Protein AF-A0A540KCC0-F1 (afdb_monomer_lite)

Sequence (102 aa):
MLRRRQAEKVSQFYGTMRDQHVKDKGYWEDDLRRPFTTHFTGCQPCNGQHSSAYTWEACWNGMQRALNFADNQVLRRFGFVHPDLLNSSFVSPLPFDFPAAD

Secondary structure (DSSP, 8-state):
-PPPPHHHHHHHHHHHHHHHHHTTS-TTSGGGS--S----TTB-TTTS-B-TTS-HHHHHHHHHHHHHHHHHHHHGGGTEE-SSTT-TT--EEPPTTPSP--

Organism: Malus baccata (NCBI:txid106549)

Structure (mmCIF, N/CA/C/O backbone):
data_AF-A0A540KCC0-F1
#
_entry.id   AF-A0A540KCC0-F1
#
loop_
_atom_site.group_PDB
_atom_site.id
_atom_site.type_symbol
_atom_site.label_atom_id
_atom_site.label_alt_id
_atom_site.label_comp_id
_atom_site.label_asym_id
_atom_site.label_entity_id
_atom_site.label_seq_id
_atom_site.pdbx_PDB_ins_code
_atom_site.Cartn_x
_atom_site.Cartn_y
_atom_site.Cartn_z
_atom_site.occupancy
_atom_site.B_iso_or_equiv
_atom_site.auth_seq_id
_atom_site.auth_comp_id
_atom_site.auth_asym_id
_atom_site.auth_atom_id
_atom_site.pdbx_PDB_model_num
ATOM 1 N N . MET A 1 1 ? -8.566 -12.863 32.370 1.00 56.94 1 MET A N 1
ATOM 2 C CA . MET A 1 1 ? -8.120 -13.053 30.969 1.00 56.94 1 MET A CA 1
ATOM 3 C C . MET A 1 1 ? -7.286 -11.850 30.552 1.00 56.94 1 MET A C 1
ATOM 5 O O . MET A 1 1 ? -7.749 -10.734 30.757 1.00 56.94 1 MET A O 1
ATOM 9 N N . LEU A 1 2 ? -6.077 -12.039 30.009 1.00 66.62 2 LEU A N 1
ATOM 10 C CA . LEU A 1 2 ? -5.305 -10.928 29.437 1.00 66.62 2 LEU A CA 1
ATOM 11 C C . LEU A 1 2 ? -5.976 -10.440 28.145 1.00 66.62 2 LEU A C 1
ATOM 13 O O . LEU A 1 2 ? -6.269 -11.239 27.257 1.00 66.62 2 LEU A O 1
ATOM 17 N N . ARG A 1 3 ? -6.216 -9.128 28.039 1.00 76.25 3 ARG A N 1
ATOM 18 C CA . ARG A 1 3 ? -6.666 -8.496 26.792 1.00 76.25 3 ARG A CA 1
ATOM 19 C C . ARG A 1 3 ? -5.462 -8.337 25.860 1.00 76.25 3 ARG A C 1
ATOM 21 O O . ARG A 1 3 ? -4.427 -7.831 26.287 1.00 76.25 3 ARG A O 1
ATOM 28 N N . ARG A 1 4 ? -5.608 -8.747 24.598 1.00 78.44 4 ARG A N 1
ATOM 29 C CA . ARG A 1 4 ? -4.594 -8.527 23.553 1.00 78.44 4 ARG A CA 1
ATOM 30 C C . ARG A 1 4 ? -4.443 -7.042 23.242 1.00 78.44 4 ARG A C 1
ATOM 32 O O . ARG A 1 4 ? -5.433 -6.303 23.242 1.00 78.44 4 ARG A O 1
ATOM 39 N N . ARG A 1 5 ? -3.214 -6.618 22.943 1.00 80.88 5 ARG A N 1
ATOM 40 C CA . ARG A 1 5 ? -2.920 -5.253 22.477 1.00 80.88 5 ARG A CA 1
ATOM 41 C C . ARG A 1 5 ? -3.433 -5.058 21.049 1.00 80.88 5 ARG A C 1
ATOM 43 O O . ARG A 1 5 ? -3.559 -6.016 20.292 1.00 80.88 5 ARG A O 1
ATOM 50 N N . GLN A 1 6 ? -3.657 -3.807 20.647 1.00 78.94 6 GLN A N 1
ATOM 51 C CA . GLN A 1 6 ? -4.159 -3.470 19.308 1.00 78.94 6 GLN A CA 1
ATOM 52 C C . GLN A 1 6 ? -3.310 -4.078 18.180 1.00 78.94 6 GLN A C 1
ATOM 54 O O . GLN A 1 6 ? -3.844 -4.679 17.256 1.00 78.94 6 GLN A O 1
ATOM 59 N N . ALA A 1 7 ? -1.981 -3.994 18.286 1.00 79.06 7 ALA A N 1
ATOM 60 C CA . ALA A 1 7 ? -1.076 -4.578 17.296 1.00 79.06 7 ALA A CA 1
ATOM 61 C C . ALA A 1 7 ? -1.223 -6.108 17.182 1.00 79.06 7 ALA A C 1
ATOM 63 O O . ALA A 1 7 ? -1.165 -6.649 16.082 1.00 79.06 7 ALA A O 1
ATOM 64 N N . GLU A 1 8 ? -1.458 -6.803 18.298 1.00 80.31 8 GLU A N 1
ATOM 65 C CA . GLU A 1 8 ? -1.672 -8.255 18.316 1.00 80.31 8 GLU A CA 1
ATOM 66 C C . GLU A 1 8 ? -3.011 -8.621 17.666 1.00 80.31 8 GLU A C 1
ATOM 68 O O . GLU A 1 8 ? -3.061 -9.557 16.870 1.00 80.31 8 GLU A O 1
ATOM 73 N N . LYS A 1 9 ? -4.076 -7.851 17.943 1.00 85.06 9 LYS A N 1
ATOM 74 C CA . LYS A 1 9 ? -5.386 -8.020 17.294 1.00 85.06 9 LYS A CA 1
ATOM 75 C C . LYS A 1 9 ? -5.299 -7.811 15.781 1.00 85.06 9 LYS A C 1
ATOM 77 O O . LYS A 1 9 ? -5.746 -8.662 15.020 1.00 85.06 9 LYS A O 1
ATOM 82 N N . VAL A 1 10 ? -4.676 -6.713 15.343 1.00 82.00 10 VAL A N 1
ATOM 83 C CA . VAL A 1 10 ? -4.480 -6.395 13.916 1.00 82.00 10 VAL A CA 1
ATOM 84 C C . VAL A 1 10 ? -3.641 -7.467 13.221 1.00 82.00 10 VAL A C 1
ATOM 86 O O . VAL A 1 10 ? -3.975 -7.876 12.112 1.00 82.00 10 VAL A O 1
ATOM 89 N N . SER A 1 11 ? -2.574 -7.946 13.868 1.00 81.75 11 SER A N 1
ATOM 90 C CA . SER A 1 11 ? -1.720 -9.008 13.325 1.00 81.75 11 SER A CA 1
ATOM 91 C C . SER A 1 11 ? -2.500 -10.307 13.112 1.00 81.75 11 SER A C 1
ATOM 93 O O . SER A 1 11 ? -2.394 -10.919 12.054 1.00 81.75 11 SER A O 1
ATOM 95 N N . GLN A 1 12 ? -3.342 -10.696 14.073 1.00 83.75 12 GLN A N 1
ATOM 96 C CA . GLN A 1 12 ? -4.185 -11.884 13.947 1.00 83.75 12 GLN A CA 1
ATOM 97 C C . GLN A 1 12 ? -5.255 -11.748 12.877 1.00 83.75 12 GLN A C 1
ATOM 99 O O . GLN A 1 12 ? -5.390 -12.657 12.069 1.00 83.75 12 GLN A O 1
ATOM 104 N N . PHE A 1 13 ? -5.961 -10.619 12.838 1.00 84.75 13 PHE A N 1
ATOM 105 C CA . PHE A 1 13 ? -6.939 -10.332 11.791 1.00 84.75 13 PHE A CA 1
ATOM 106 C C . PHE A 1 13 ? -6.306 -10.384 10.392 1.00 84.75 13 PHE A C 1
ATOM 108 O O . PHE A 1 13 ? -6.849 -10.970 9.462 1.00 84.75 13 PHE A O 1
ATOM 115 N N . TYR A 1 14 ? -5.108 -9.817 10.231 1.00 81.00 14 TYR A N 1
ATOM 116 C CA . TYR A 1 14 ? -4.383 -9.926 8.967 1.00 81.00 14 TYR A CA 1
ATOM 117 C C . TYR A 1 14 ? -3.934 -11.366 8.687 1.00 81.00 14 TYR A C 1
ATOM 119 O O . TYR A 1 14 ? -3.970 -11.809 7.543 1.00 81.00 14 TYR A O 1
ATOM 127 N N . GLY A 1 15 ? -3.526 -12.100 9.724 1.00 81.56 15 GLY A N 1
ATOM 128 C CA . GLY A 1 15 ? -3.205 -13.521 9.649 1.00 81.56 15 GLY A CA 1
ATOM 129 C C . GLY A 1 15 ? -4.372 -14.346 9.114 1.00 81.56 15 GLY A C 1
ATOM 130 O O . GLY A 1 15 ? -4.188 -15.059 8.135 1.00 81.56 15 GLY A O 1
ATOM 131 N N . THR A 1 16 ? -5.576 -14.185 9.671 1.00 84.62 16 THR A N 1
ATOM 132 C CA . THR A 1 16 ? -6.773 -14.928 9.247 1.00 84.62 16 THR A CA 1
ATOM 133 C C . THR A 1 16 ? -7.178 -14.604 7.812 1.00 84.62 16 THR A C 1
ATOM 135 O O . THR A 1 16 ? -7.412 -15.530 7.035 1.00 84.62 16 THR A O 1
ATOM 138 N N . MET A 1 17 ? -7.198 -13.321 7.428 1.00 82.25 17 MET A N 1
ATOM 139 C CA . MET A 1 17 ? -7.451 -12.917 6.037 1.00 82.25 17 MET A CA 1
ATOM 140 C C . MET A 1 17 ? -6.390 -13.471 5.082 1.00 82.25 17 MET A C 1
ATOM 142 O O . MET A 1 17 ? -6.714 -13.987 4.018 1.00 82.25 17 MET A O 1
ATOM 146 N N . ARG A 1 18 ? -5.105 -13.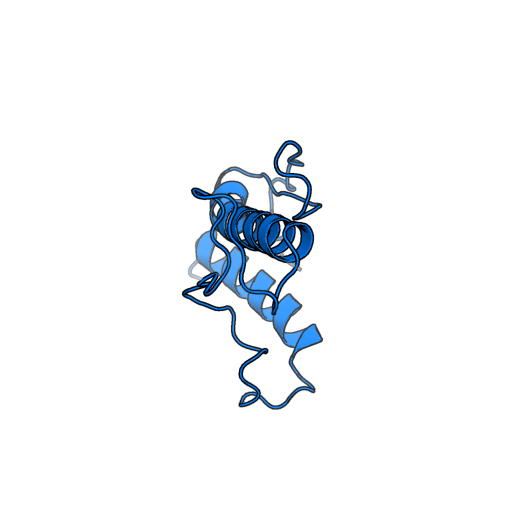393 5.453 1.00 78.38 18 ARG A N 1
ATOM 147 C CA . ARG A 1 18 ? -4.014 -13.929 4.629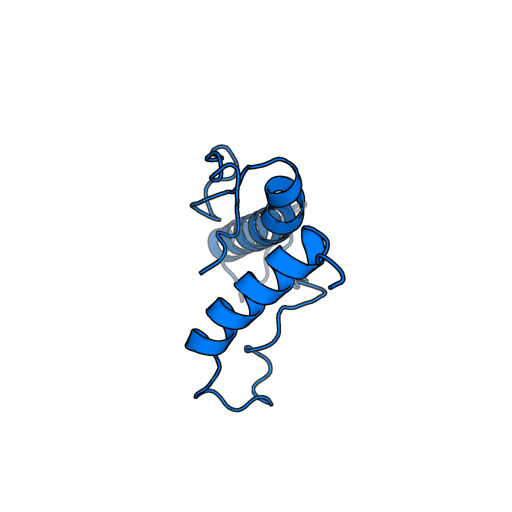 1.00 78.38 18 ARG A CA 1
ATOM 148 C C . ARG A 1 18 ? -4.174 -15.430 4.444 1.00 78.38 18 ARG A C 1
ATOM 150 O O . ARG A 1 18 ? -4.067 -15.905 3.319 1.00 78.38 18 ARG A O 1
ATOM 157 N N . ASP A 1 19 ? -4.439 -16.160 5.522 1.00 80.06 19 ASP A N 1
ATOM 158 C CA . ASP A 1 19 ? -4.563 -17.613 5.499 1.00 80.06 19 ASP A CA 1
ATOM 159 C C . ASP A 1 19 ? -5.677 -18.064 4.540 1.00 80.06 19 ASP A C 1
ATOM 161 O O . ASP A 1 19 ? -5.501 -19.060 3.849 1.00 80.06 19 ASP A O 1
ATOM 165 N N . GLN A 1 20 ? -6.774 -17.312 4.386 1.00 79.69 20 GLN A N 1
ATOM 166 C CA . GLN A 1 20 ? -7.796 -17.605 3.363 1.00 79.69 20 GLN A CA 1
ATOM 167 C C . GLN A 1 20 ? -7.240 -17.619 1.929 1.00 79.69 20 GLN A C 1
ATOM 169 O O . GLN A 1 2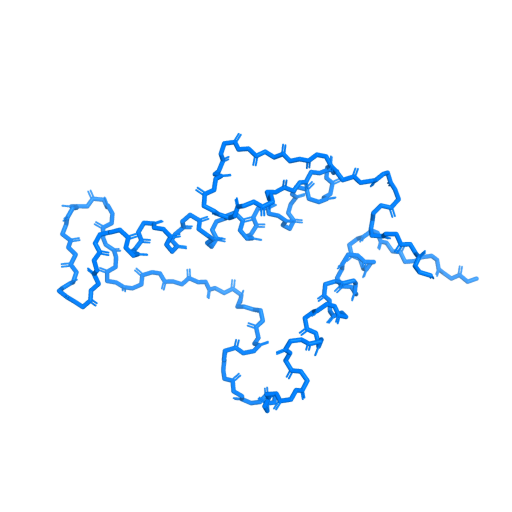0 ? -7.740 -18.361 1.090 1.00 79.69 20 GLN A O 1
ATOM 174 N N . HIS A 1 21 ? -6.205 -16.829 1.642 1.00 75.06 21 HIS A N 1
ATOM 175 C CA . HIS A 1 21 ? -5.608 -16.715 0.309 1.00 75.06 21 HIS A CA 1
ATOM 176 C C . HIS A 1 21 ? -4.382 -17.607 0.092 1.00 75.06 21 HIS A C 1
ATOM 178 O O . HIS A 1 21 ? -3.984 -17.821 -1.055 1.00 75.06 21 HIS A O 1
ATOM 184 N N . VAL A 1 22 ? -3.770 -18.103 1.172 1.00 76.44 22 VAL A N 1
ATOM 185 C CA . VAL A 1 22 ? -2.532 -18.896 1.106 1.00 76.44 22 VAL A CA 1
ATOM 186 C C . VAL A 1 22 ? -2.688 -20.336 1.594 1.00 76.44 22 VAL A C 1
ATOM 188 O O . VAL A 1 22 ? -1.760 -21.107 1.419 1.00 76.44 22 VAL A O 1
ATOM 191 N N . LYS A 1 23 ? -3.830 -20.733 2.177 1.00 72.00 23 LYS A N 1
ATOM 192 C CA . LYS A 1 23 ? -4.041 -22.088 2.733 1.00 72.00 23 LYS A CA 1
ATOM 193 C C . LYS A 1 23 ? -3.807 -23.220 1.731 1.00 72.00 23 LYS A C 1
ATOM 195 O O . LYS A 1 23 ? -3.228 -24.233 2.110 1.00 72.00 23 LYS A O 1
ATOM 200 N N . ASP A 1 24 ? -4.218 -23.027 0.481 1.00 71.81 24 ASP A N 1
ATOM 201 C CA . ASP A 1 24 ? -4.115 -24.052 -0.568 1.00 71.81 24 ASP A CA 1
ATOM 202 C C . ASP A 1 24 ? -2.820 -23.944 -1.386 1.00 71.81 24 ASP A C 1
ATOM 204 O O . ASP A 1 24 ? -2.524 -24.799 -2.219 1.00 71.81 24 ASP A O 1
ATOM 208 N N . LYS A 1 25 ? -2.031 -22.892 -1.146 1.00 66.75 25 LYS A N 1
ATOM 209 C CA . LYS A 1 25 ? -0.740 -22.667 -1.788 1.00 66.75 25 LYS A CA 1
ATOM 210 C C . LYS A 1 25 ? 0.327 -23.142 -0.804 1.00 66.75 25 LYS A C 1
ATOM 212 O O . LYS A 1 25 ? 0.341 -22.728 0.352 1.00 66.75 25 LYS A O 1
ATOM 217 N N . GLY A 1 26 ? 1.154 -24.108 -1.196 1.00 61.50 26 GLY A N 1
ATOM 218 C CA . GLY A 1 26 ? 2.089 -24.755 -0.271 1.00 61.50 26 GLY A CA 1
ATOM 219 C C . GLY A 1 26 ? 2.936 -23.723 0.479 1.00 61.50 26 GLY A C 1
ATOM 220 O O . GLY A 1 26 ? 3.516 -22.848 -0.141 1.00 61.50 26 GLY A O 1
ATOM 221 N N . TYR A 1 27 ? 3.043 -23.834 1.808 1.00 54.81 27 TYR A N 1
ATOM 222 C CA . TYR A 1 27 ? 3.708 -22.856 2.700 1.00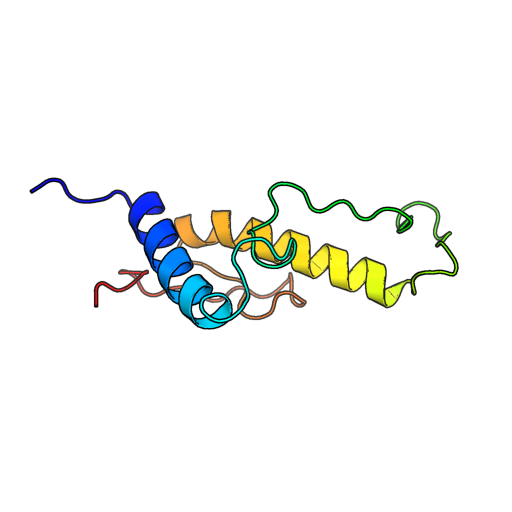 54.81 27 TYR A CA 1
ATOM 223 C C . TYR A 1 27 ? 5.178 -22.520 2.344 1.00 54.81 27 TYR A C 1
ATOM 225 O O . TYR A 1 27 ? 5.775 -21.611 2.930 1.00 54.81 27 TYR A O 1
ATOM 233 N N . TRP A 1 28 ? 5.774 -23.301 1.441 1.00 54.38 28 TRP A N 1
ATOM 234 C CA . TRP A 1 28 ? 7.132 -23.173 0.918 1.00 54.38 28 TRP A CA 1
ATOM 235 C C . TRP A 1 28 ? 7.217 -22.381 -0.394 1.00 54.38 28 TRP A C 1
ATOM 237 O O . TRP A 1 28 ? 8.324 -22.080 -0.822 1.00 54.38 28 TRP A O 1
ATOM 247 N N . GLU A 1 29 ? 6.095 -22.035 -1.024 1.00 60.44 29 GLU A N 1
ATOM 248 C CA . GLU A 1 29 ? 6.075 -21.171 -2.201 1.00 60.44 29 GLU A CA 1
ATOM 249 C C . GLU A 1 29 ? 6.418 -19.741 -1.740 1.00 60.44 29 GLU A C 1
ATOM 251 O O . GLU A 1 29 ? 5.726 -19.151 -0.901 1.00 60.44 29 GLU A O 1
ATOM 256 N N . ASP A 1 30 ? 7.551 -19.215 -2.212 1.00 53.62 30 ASP A N 1
ATOM 257 C CA . ASP A 1 30 ? 8.196 -18.002 -1.682 1.00 53.62 30 ASP A CA 1
ATOM 258 C C . ASP A 1 30 ? 7.316 -16.731 -1.752 1.00 53.62 30 ASP A C 1
ATOM 260 O O . ASP A 1 30 ? 7.556 -15.772 -1.015 1.00 53.62 30 ASP A O 1
ATOM 264 N N . ASP A 1 31 ? 6.226 -16.763 -2.525 1.00 57.03 31 ASP A N 1
ATOM 265 C CA . ASP A 1 31 ? 5.261 -15.669 -2.708 1.00 57.03 31 ASP A CA 1
ATOM 266 C C . ASP A 1 31 ? 4.148 -15.585 -1.640 1.00 57.03 31 ASP A C 1
ATOM 268 O O . ASP A 1 31 ? 3.299 -14.691 -1.685 1.00 57.03 31 ASP A O 1
ATOM 272 N N . LEU A 1 32 ? 4.118 -16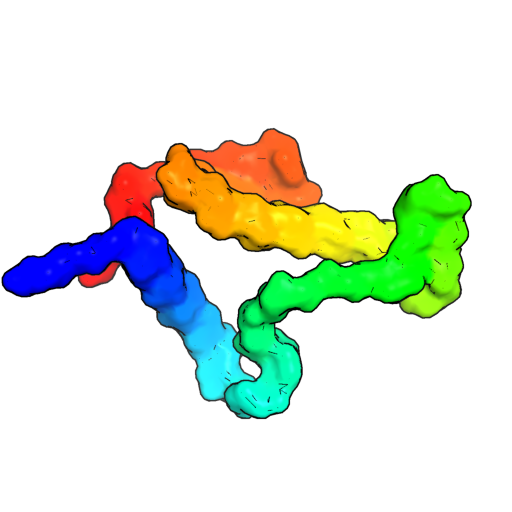.485 -0.649 1.00 63.19 32 LEU A N 1
ATOM 273 C CA . LEU A 1 32 ? 3.043 -16.533 0.365 1.00 63.19 32 LEU A CA 1
ATOM 274 C C . LEU A 1 32 ? 3.399 -15.868 1.700 1.00 63.19 32 LEU A C 1
ATOM 276 O O . LEU A 1 32 ? 2.558 -15.740 2.608 1.00 63.19 32 LEU A O 1
ATOM 280 N N . ARG A 1 33 ? 4.659 -15.454 1.856 1.00 69.00 33 ARG A N 1
ATOM 281 C CA . ARG A 1 33 ? 5.120 -14.729 3.041 1.00 69.00 33 ARG A CA 1
ATOM 282 C C . ARG A 1 33 ? 4.870 -13.242 2.861 1.00 69.00 33 ARG A C 1
ATOM 284 O O . ARG A 1 33 ? 5.036 -12.686 1.786 1.00 69.00 33 ARG A O 1
ATOM 291 N N . ARG A 1 34 ? 4.530 -12.569 3.960 1.00 79.12 34 ARG A N 1
ATOM 292 C CA . ARG A 1 34 ? 4.576 -11.108 4.001 1.00 79.12 34 ARG A CA 1
ATOM 293 C C . ARG A 1 34 ? 6.049 -10.689 3.929 1.00 79.12 34 ARG A C 1
ATOM 295 O O . ARG A 1 34 ? 6.768 -10.974 4.891 1.00 79.12 34 ARG A O 1
ATOM 302 N N . PRO A 1 35 ? 6.511 -10.050 2.842 1.00 85.12 35 PRO A N 1
ATOM 303 C CA . PRO A 1 35 ? 7.923 -9.740 2.699 1.00 85.12 35 PRO A CA 1
ATOM 304 C C . PRO A 1 35 ? 8.335 -8.719 3.760 1.00 85.12 35 PRO A C 1
ATOM 306 O O . PRO A 1 35 ? 7.631 -7.737 3.999 1.00 85.12 35 PRO A O 1
ATOM 309 N N . PHE A 1 36 ? 9.480 -8.958 4.403 1.00 86.62 36 PHE A N 1
ATOM 310 C CA . PHE A 1 36 ? 10.092 -7.962 5.283 1.00 86.62 36 PHE A CA 1
ATOM 311 C C . PHE A 1 36 ? 10.691 -6.814 4.461 1.00 86.62 36 PHE A C 1
ATOM 313 O O . PHE A 1 36 ? 10.482 -5.647 4.779 1.00 86.62 36 PHE A O 1
ATOM 320 N N . THR A 1 37 ? 11.363 -7.156 3.359 1.00 90.94 37 THR A N 1
ATOM 321 C CA . THR A 1 37 ? 11.984 -6.200 2.440 1.00 90.94 37 THR A CA 1
ATOM 322 C C . THR A 1 37 ? 11.394 -6.373 1.049 1.00 90.94 37 THR A C 1
ATOM 324 O O . THR A 1 37 ? 11.358 -7.483 0.527 1.00 90.94 37 THR A O 1
ATOM 327 N N . THR A 1 38 ? 10.977 -5.268 0.432 1.00 92.94 38 THR A N 1
ATOM 328 C CA . THR A 1 38 ? 10.662 -5.206 -1.002 1.00 92.94 38 THR A CA 1
ATOM 329 C C . THR A 1 38 ? 11.705 -4.319 -1.664 1.00 92.94 38 THR A C 1
ATOM 331 O O . THR A 1 38 ? 11.737 -3.115 -1.421 1.00 92.94 38 THR A O 1
ATOM 334 N N . HIS A 1 39 ? 12.595 -4.917 -2.451 1.00 92.69 39 HIS A N 1
ATOM 335 C CA . HIS A 1 39 ? 13.675 -4.203 -3.122 1.00 92.69 39 HIS A CA 1
ATOM 336 C C . HIS A 1 39 ? 13.387 -4.108 -4.622 1.00 92.69 39 HIS A C 1
ATOM 338 O O . HIS A 1 39 ? 13.239 -5.124 -5.293 1.00 92.69 39 HIS A O 1
ATOM 344 N N . PHE A 1 40 ? 13.327 -2.886 -5.153 1.00 92.12 40 PHE A N 1
ATOM 345 C CA . PHE A 1 40 ? 13.011 -2.617 -6.558 1.00 92.12 40 PHE A CA 1
ATOM 346 C C . PHE A 1 40 ? 14.267 -2.665 -7.442 1.00 92.12 40 PHE A C 1
ATOM 348 O O . PHE A 1 40 ? 14.671 -1.670 -8.041 1.00 92.12 40 PHE A O 1
ATOM 355 N N . THR A 1 41 ? 14.918 -3.830 -7.504 1.00 90.06 41 THR A N 1
ATOM 356 C CA . THR A 1 41 ? 16.130 -4.028 -8.315 1.00 90.06 41 THR A CA 1
ATOM 357 C C . THR A 1 41 ? 15.865 -3.739 -9.790 1.00 90.06 41 THR A C 1
ATOM 359 O O . THR A 1 41 ? 15.003 -4.365 -10.401 1.00 90.06 41 THR A O 1
ATOM 362 N N . GLY A 1 42 ? 16.641 -2.829 -10.378 1.00 87.75 42 GLY A N 1
ATOM 363 C CA . GLY A 1 42 ? 16.525 -2.467 -11.796 1.00 87.75 42 GLY A CA 1
ATOM 364 C C . GLY A 1 42 ? 15.512 -1.357 -12.088 1.00 87.75 42 GLY A C 1
ATOM 365 O O . GLY A 1 42 ? 15.529 -0.814 -13.192 1.00 87.75 42 GLY A O 1
ATOM 366 N N . CYS A 1 43 ? 14.701 -0.964 -11.103 1.00 88.81 43 CYS A N 1
ATOM 367 C CA . CYS A 1 43 ? 13.937 0.275 -11.149 1.00 88.81 43 CYS A CA 1
ATOM 368 C C . CYS A 1 43 ? 14.854 1.420 -10.713 1.00 88.81 43 CYS A C 1
ATOM 370 O O . CYS A 1 43 ? 15.304 1.451 -9.567 1.00 88.81 43 CYS A O 1
ATOM 372 N N . GLN A 1 44 ? 15.155 2.358 -11.612 1.00 87.75 44 GLN A N 1
ATOM 373 C CA . GLN A 1 44 ? 16.031 3.492 -11.305 1.00 87.75 44 GLN A CA 1
ATOM 374 C C . GLN A 1 44 ? 15.246 4.815 -11.436 1.00 87.75 44 GLN A C 1
ATOM 376 O O . GLN A 1 44 ? 15.426 5.584 -12.378 1.00 87.75 44 GLN A O 1
ATOM 381 N N . PRO A 1 45 ? 14.347 5.118 -10.478 1.00 85.06 45 PRO A N 1
ATOM 382 C CA . PRO A 1 45 ? 13.467 6.285 -10.566 1.00 85.06 45 PRO A CA 1
ATOM 383 C C . PRO A 1 45 ? 14.216 7.625 -10.568 1.00 85.06 45 PRO A C 1
ATOM 385 O O . PRO A 1 45 ? 13.699 8.615 -11.072 1.00 85.06 45 PRO A O 1
ATOM 388 N N . CYS A 1 46 ? 15.434 7.667 -10.021 1.00 86.62 46 CYS A N 1
ATOM 389 C CA . CYS A 1 46 ? 16.191 8.907 -9.848 1.00 86.62 46 CYS A CA 1
ATOM 390 C C . CYS A 1 46 ? 16.943 9.370 -11.104 1.00 86.62 46 CYS A C 1
ATOM 392 O O . CYS A 1 46 ? 17.183 10.563 -11.251 1.00 86.62 46 CYS A O 1
ATOM 394 N N . ASN A 1 47 ? 17.364 8.453 -11.980 1.00 83.38 47 ASN A N 1
ATOM 395 C CA . ASN A 1 47 ? 18.149 8.782 -13.178 1.00 83.38 47 ASN A CA 1
ATOM 396 C C . ASN A 1 47 ? 17.329 8.652 -14.478 1.00 83.38 47 ASN A C 1
ATOM 398 O O . ASN A 1 47 ? 17.837 8.984 -15.546 1.00 83.38 47 ASN A O 1
ATOM 402 N N . GLY A 1 48 ? 16.090 8.148 -14.395 1.00 73.38 48 GLY A N 1
ATOM 403 C CA . GLY A 1 48 ? 15.193 7.924 -15.534 1.00 73.38 48 GLY A CA 1
ATOM 404 C C . GLY A 1 48 ? 15.593 6.758 -16.443 1.00 73.38 48 GLY A C 1
ATOM 405 O O . GLY A 1 48 ? 14.867 6.434 -17.383 1.00 73.38 48 GLY A O 1
ATOM 406 N N . GLN A 1 49 ? 16.720 6.103 -16.170 1.00 73.19 49 GLN A N 1
ATOM 407 C CA . GLN A 1 49 ? 17.101 4.877 -16.853 1.00 73.19 49 GLN A CA 1
ATOM 408 C C . GLN A 1 49 ? 16.319 3.724 -16.219 1.00 73.19 49 GLN A C 1
ATOM 410 O O . GLN A 1 49 ? 16.004 3.725 -15.036 1.00 73.19 49 GLN A O 1
ATOM 415 N N . HIS A 1 50 ? 15.927 2.740 -17.006 1.00 68.81 50 HIS A N 1
ATOM 416 C CA . HIS A 1 50 ? 15.309 1.536 -16.470 1.00 68.81 50 HIS A CA 1
ATOM 417 C C . HIS A 1 50 ? 15.868 0.345 -17.221 1.00 68.81 50 HIS A C 1
ATOM 419 O O . HIS A 1 50 ? 16.211 0.439 -18.402 1.00 68.81 50 HIS A O 1
ATOM 425 N N . SER A 1 51 ? 16.001 -0.776 -16.515 1.00 75.12 51 SER A N 1
ATOM 426 C CA . SER A 1 51 ? 16.287 -2.040 -17.183 1.00 75.12 51 SER A CA 1
ATOM 427 C C . SER A 1 51 ? 15.197 -2.304 -18.221 1.00 75.12 51 SER A C 1
ATOM 429 O O . SER A 1 51 ? 14.018 -2.134 -17.919 1.00 75.12 51 SER A O 1
ATOM 431 N N . SER A 1 52 ? 15.563 -2.785 -19.410 1.00 76.94 52 SER A N 1
ATOM 432 C CA . SER A 1 52 ? 14.590 -3.207 -20.429 1.00 76.94 52 SER A CA 1
ATOM 433 C C . SER A 1 52 ? 13.656 -4.323 -19.945 1.00 76.94 52 SER A C 1
ATOM 435 O O . SER A 1 52 ? 12.627 -4.574 -20.565 1.00 76.94 52 SER A O 1
ATOM 437 N N . ALA A 1 53 ? 13.998 -4.980 -18.832 1.00 83.94 53 ALA A N 1
ATOM 438 C CA . ALA A 1 53 ? 13.168 -5.991 -18.193 1.00 83.94 53 ALA A CA 1
ATOM 439 C C . ALA A 1 53 ? 11.874 -5.433 -17.571 1.00 83.94 53 ALA A C 1
ATOM 441 O O . ALA A 1 53 ? 10.927 -6.196 -17.394 1.00 83.94 53 ALA A O 1
ATOM 442 N N . TYR A 1 54 ? 11.814 -4.139 -17.231 1.00 83.12 54 TYR A N 1
ATOM 443 C CA . TYR A 1 54 ? 10.671 -3.548 -16.530 1.00 83.12 54 TYR A CA 1
ATOM 444 C C . TYR A 1 54 ? 10.266 -2.215 -17.146 1.00 83.12 54 TYR A C 1
ATOM 446 O O . TYR A 1 54 ? 11.109 -1.360 -17.400 1.00 83.12 54 TYR A O 1
ATOM 454 N N . THR A 1 55 ? 8.963 -2.004 -17.332 1.00 89.62 55 THR A N 1
ATOM 455 C CA . THR A 1 55 ? 8.451 -0.693 -17.743 1.00 89.62 55 THR A CA 1
ATOM 456 C C . THR A 1 55 ? 8.532 0.300 -16.588 1.00 89.62 55 THR A C 1
ATOM 458 O O . THR A 1 55 ? 8.436 -0.071 -15.411 1.00 89.62 55 THR A O 1
ATOM 461 N N . TRP A 1 56 ? 8.675 1.582 -16.928 1.00 88.25 56 TRP A N 1
ATOM 462 C CA . TRP A 1 56 ? 8.642 2.675 -15.959 1.00 88.25 56 TRP A CA 1
ATOM 463 C C . TRP A 1 56 ? 7.391 2.605 -15.073 1.00 88.25 56 TRP A C 1
ATOM 465 O O . TRP A 1 56 ? 7.475 2.684 -13.846 1.00 88.25 56 TRP A O 1
ATOM 475 N N . GLU A 1 57 ? 6.233 2.375 -15.690 1.00 91.31 57 GLU A N 1
ATOM 476 C CA . GLU A 1 57 ? 4.937 2.315 -15.024 1.00 91.31 57 GLU A CA 1
ATOM 477 C C . GLU A 1 57 ? 4.859 1.132 -14.059 1.00 91.31 57 GLU A C 1
ATOM 479 O O . GLU A 1 57 ? 4.340 1.281 -12.954 1.00 91.31 57 GLU A O 1
ATOM 484 N N . ALA A 1 58 ? 5.388 -0.038 -14.435 1.00 91.62 58 ALA A N 1
ATOM 485 C CA . ALA A 1 58 ? 5.402 -1.206 -13.556 1.00 91.62 58 ALA A CA 1
ATOM 486 C C . ALA A 1 58 ? 6.269 -0.959 -12.315 1.00 91.62 58 ALA A C 1
ATOM 488 O O . ALA A 1 58 ? 5.836 -1.249 -11.198 1.00 91.62 58 ALA A O 1
ATOM 489 N N . CYS A 1 59 ? 7.452 -0.367 -12.500 1.00 92.31 59 CYS A N 1
ATOM 490 C CA . CYS A 1 59 ? 8.329 0.029 -11.402 1.00 92.31 59 CYS A CA 1
ATOM 491 C C . CYS A 1 59 ? 7.643 1.027 -10.463 1.00 92.31 59 CYS A C 1
ATOM 493 O O . CYS A 1 59 ? 7.565 0.795 -9.256 1.00 92.31 59 CYS A O 1
ATOM 495 N N . TRP A 1 60 ? 7.102 2.112 -11.016 1.00 92.56 60 TRP A N 1
ATOM 496 C CA . TRP A 1 60 ? 6.477 3.176 -10.238 1.00 92.56 60 TRP A CA 1
ATOM 497 C C . TRP A 1 60 ? 5.238 2.693 -9.474 1.00 92.56 60 TRP A C 1
ATOM 499 O O . TRP A 1 60 ? 5.124 2.895 -8.263 1.00 92.56 60 TRP A O 1
ATOM 509 N N . ASN A 1 61 ? 4.341 1.978 -10.154 1.00 95.12 61 ASN A N 1
ATOM 510 C CA . ASN A 1 61 ? 3.138 1.416 -9.542 1.00 95.12 61 ASN A CA 1
ATOM 511 C C . ASN A 1 61 ? 3.484 0.364 -8.482 1.00 95.12 61 ASN A C 1
ATOM 513 O O . ASN A 1 61 ? 2.841 0.305 -7.433 1.00 95.12 61 ASN A O 1
ATOM 517 N N . GLY A 1 62 ? 4.514 -0.450 -8.726 1.00 94.31 62 GLY A N 1
ATOM 518 C CA . GLY A 1 62 ? 5.039 -1.388 -7.740 1.00 94.31 62 GLY A CA 1
ATOM 519 C C . GLY A 1 62 ? 5.526 -0.672 -6.480 1.00 94.31 62 GLY A C 1
ATOM 520 O O . GLY A 1 62 ? 5.140 -1.053 -5.373 1.00 94.31 62 GLY A O 1
ATOM 521 N N . MET A 1 63 ? 6.309 0.400 -6.642 1.00 94.88 63 MET 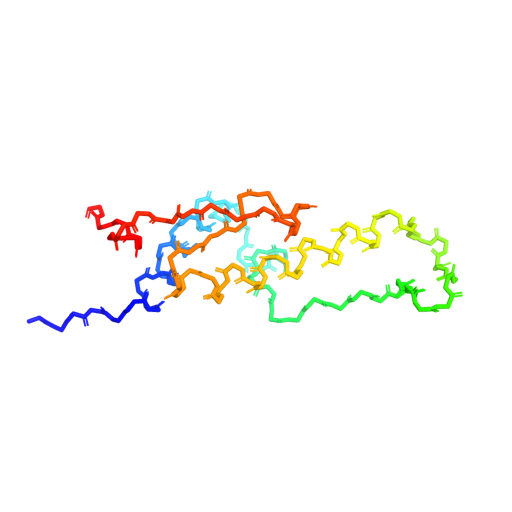A N 1
ATOM 522 C CA . MET A 1 63 ? 6.811 1.215 -5.531 1.00 94.88 63 MET A CA 1
ATOM 523 C C . MET A 1 63 ? 5.676 1.832 -4.713 1.00 94.88 63 MET A C 1
ATOM 525 O O . MET A 1 63 ? 5.679 1.704 -3.489 1.00 94.88 63 MET A O 1
ATOM 529 N N . GLN A 1 64 ? 4.682 2.441 -5.367 1.00 96.44 64 GLN A N 1
ATOM 530 C CA . GLN A 1 64 ? 3.518 3.007 -4.677 1.00 96.44 64 GLN A CA 1
ATOM 531 C C . GLN A 1 64 ? 2.753 1.946 -3.884 1.00 96.44 64 GLN A C 1
ATOM 533 O O . GLN A 1 64 ? 2.460 2.146 -2.704 1.00 96.44 64 GLN A O 1
ATOM 538 N N . ARG A 1 65 ? 2.501 0.778 -4.490 1.00 96.44 65 ARG A N 1
ATOM 539 C CA . ARG A 1 65 ? 1.815 -0.325 -3.807 1.00 96.44 65 ARG A CA 1
ATOM 540 C C . ARG A 1 65 ? 2.576 -0.803 -2.582 1.00 96.44 65 ARG A C 1
ATOM 542 O O . ARG A 1 65 ? 1.963 -0.990 -1.534 1.00 96.44 65 ARG A O 1
ATOM 549 N N . ALA A 1 66 ? 3.890 -0.995 -2.696 1.00 95.81 66 ALA A N 1
ATOM 550 C CA . ALA A 1 66 ? 4.713 -1.450 -1.579 1.00 95.81 66 ALA A CA 1
ATOM 551 C C . ALA A 1 66 ? 4.758 -0.422 -0.439 1.00 95.81 66 ALA A C 1
ATOM 553 O O . ALA A 1 66 ? 4.627 -0.800 0.728 1.00 95.81 66 ALA A O 1
ATOM 554 N N . LEU A 1 67 ? 4.880 0.868 -0.768 1.00 96.19 67 LEU A N 1
ATOM 555 C CA . LEU A 1 67 ? 4.854 1.953 0.212 1.00 96.19 67 LEU A CA 1
ATOM 556 C C . LEU A 1 67 ? 3.509 2.018 0.936 1.00 96.19 67 LEU A C 1
ATOM 558 O O . LEU A 1 67 ? 3.486 1.921 2.158 1.00 96.19 67 LEU A O 1
ATOM 562 N N . ASN A 1 68 ? 2.392 2.079 0.211 1.00 97.38 68 ASN A N 1
ATOM 563 C CA . ASN A 1 68 ? 1.058 2.167 0.814 1.00 97.38 68 ASN A CA 1
ATOM 564 C C . ASN A 1 68 ? 0.687 0.878 1.579 1.00 97.38 68 ASN A C 1
ATOM 566 O O . ASN A 1 68 ? -0.012 0.917 2.594 1.00 97.38 68 ASN A O 1
ATOM 570 N N . PHE A 1 69 ? 1.192 -0.285 1.148 1.00 94.19 69 PHE A N 1
ATOM 571 C CA . PHE A 1 69 ? 1.065 -1.540 1.893 1.00 94.19 69 PHE A CA 1
ATOM 572 C C . PHE A 1 69 ? 1.778 -1.476 3.251 1.00 94.19 69 PHE A C 1
ATOM 574 O O . PHE A 1 69 ? 1.236 -1.936 4.264 1.00 94.19 69 PHE A O 1
ATOM 581 N N . ALA A 1 70 ? 2.985 -0.907 3.285 1.00 94.31 70 ALA A N 1
ATOM 582 C CA . ALA A 1 70 ? 3.725 -0.665 4.518 1.00 94.31 70 ALA A CA 1
ATOM 583 C C . ALA A 1 70 ? 3.067 0.426 5.376 1.00 94.31 70 ALA A C 1
ATOM 585 O O . ALA A 1 70 ? 2.938 0.252 6.589 1.00 94.31 70 ALA A O 1
ATOM 586 N N . ASP A 1 71 ? 2.572 1.496 4.760 1.00 96.38 71 ASP A N 1
ATOM 587 C CA . ASP A 1 71 ? 1.950 2.610 5.471 1.00 96.38 71 ASP A CA 1
ATOM 588 C C . ASP A 1 71 ? 0.631 2.201 6.134 1.00 96.38 71 ASP A C 1
ATOM 590 O O . ASP A 1 71 ? 0.359 2.540 7.282 1.00 96.38 71 ASP A O 1
ATOM 594 N N . ASN A 1 72 ? -0.120 1.289 5.516 1.00 93.75 72 ASN A N 1
ATOM 595 C CA . ASN A 1 72 ? -1.285 0.653 6.128 1.00 93.75 72 ASN A CA 1
ATOM 596 C C . ASN A 1 72 ? -0.980 -0.125 7.422 1.00 93.75 72 ASN A C 1
ATOM 598 O O . ASN A 1 72 ? -1.897 -0.483 8.163 1.00 93.75 72 ASN A O 1
ATOM 602 N N . GLN A 1 73 ? 0.280 -0.433 7.729 1.00 90.56 73 GLN A N 1
ATOM 603 C CA . GLN A 1 73 ? 0.670 -0.991 9.031 1.00 90.56 73 GLN A CA 1
ATOM 604 C C . GLN A 1 73 ? 0.755 0.092 10.111 1.00 90.56 73 GLN A C 1
ATOM 606 O O . GLN A 1 73 ? 0.525 -0.181 11.290 1.00 90.56 73 GLN A O 1
ATOM 611 N N . VAL A 1 74 ? 1.078 1.318 9.702 1.00 92.31 74 VAL A N 1
ATOM 612 C CA . VAL A 1 74 ? 1.196 2.500 10.550 1.00 92.31 74 VAL A CA 1
ATOM 613 C C . VAL A 1 74 ? -0.168 3.168 10.713 1.00 92.31 74 VAL A C 1
ATOM 615 O O . VAL A 1 74 ? -0.627 3.298 11.847 1.00 92.31 74 VAL A O 1
ATOM 618 N N . LEU A 1 75 ? -0.850 3.499 9.611 1.00 93.69 75 LEU A N 1
ATOM 619 C CA . LEU A 1 75 ? -2.142 4.196 9.579 1.00 93.69 75 LEU A CA 1
ATOM 620 C C . LEU A 1 75 ? -3.238 3.489 10.377 1.00 93.69 75 LEU A C 1
ATOM 622 O O . LEU A 1 75 ? -4.030 4.144 11.053 1.00 93.69 75 LEU A O 1
ATOM 626 N N . ARG A 1 76 ? -3.239 2.151 10.402 1.00 90.31 76 ARG A N 1
ATOM 627 C CA . ARG A 1 76 ? -4.195 1.370 11.204 1.00 90.31 76 ARG A CA 1
ATOM 628 C C . ARG A 1 76 ? -4.126 1.684 12.697 1.00 90.31 76 ARG A C 1
ATOM 630 O O . ARG A 1 76 ? -5.125 1.540 13.393 1.00 90.31 76 ARG A O 1
ATOM 637 N N . ARG A 1 77 ? -2.971 2.132 13.203 1.00 86.38 77 ARG A N 1
ATOM 638 C CA . ARG A 1 77 ? -2.822 2.572 14.603 1.00 86.38 77 ARG A CA 1
ATOM 639 C C . ARG A 1 77 ? -3.478 3.924 14.873 1.00 86.38 77 ARG A C 1
ATOM 641 O O . ARG A 1 77 ? -3.759 4.227 16.025 1.00 86.38 77 ARG A O 1
ATOM 648 N N . PHE A 1 78 ? -3.732 4.694 13.821 1.00 90.50 78 PHE A N 1
ATOM 649 C CA . PHE A 1 78 ? -4.383 5.999 13.857 1.00 90.50 78 PHE A CA 1
ATOM 650 C C . PHE A 1 78 ? -5.833 5.950 13.359 1.00 90.50 78 PHE A C 1
ATOM 652 O O . PHE A 1 78 ? -6.469 6.990 13.254 1.00 90.50 78 PHE A O 1
ATOM 659 N N . GLY A 1 79 ? -6.364 4.758 13.061 1.00 91.31 79 GLY A N 1
ATOM 660 C CA . GLY A 1 79 ? -7.736 4.597 12.585 1.00 91.31 79 GLY A CA 1
ATOM 661 C C . GLY A 1 79 ? -7.926 4.927 11.105 1.00 91.31 79 GLY A C 1
ATOM 662 O O . GLY A 1 79 ? -9.026 5.300 10.721 1.00 91.31 79 GLY A O 1
ATOM 663 N N . PHE A 1 80 ? -6.891 4.782 10.273 1.00 94.88 80 PHE A N 1
ATOM 664 C CA . PHE A 1 80 ? -6.970 5.012 8.827 1.00 94.88 80 PHE A CA 1
ATOM 665 C C . PHE A 1 80 ? -6.399 3.844 8.019 1.00 94.88 80 PHE A C 1
ATOM 667 O O . PHE A 1 80 ? -5.649 3.006 8.529 1.00 94.88 80 PHE A O 1
ATOM 674 N N . VAL A 1 81 ? -6.753 3.795 6.737 1.00 95.19 81 VAL A N 1
ATOM 675 C CA . VAL A 1 81 ? -6.226 2.838 5.761 1.00 95.19 81 VAL A CA 1
ATOM 676 C C . VAL A 1 81 ? -6.288 3.436 4.352 1.00 95.19 81 VAL A C 1
ATOM 678 O O . VAL A 1 81 ? -7.223 4.164 4.037 1.00 95.19 81 VAL A O 1
ATOM 681 N N . HIS A 1 82 ? -5.328 3.107 3.494 1.00 97.44 82 HIS A N 1
ATOM 682 C CA . HIS A 1 82 ? -5.429 3.215 2.042 1.00 97.44 82 HIS A CA 1
ATOM 683 C C . HIS A 1 82 ? -6.282 2.056 1.509 1.00 97.44 82 HIS A C 1
ATOM 685 O O . HIS A 1 82 ? -5.821 0.907 1.573 1.00 97.44 82 HIS A O 1
ATOM 691 N N . PRO A 1 83 ? -7.500 2.311 0.996 1.00 95.38 83 PRO A N 1
ATOM 692 C CA . PRO A 1 83 ? -8.330 1.266 0.400 1.00 95.38 83 PRO A CA 1
ATOM 693 C C . PRO A 1 83 ? -7.832 0.853 -0.991 1.00 95.38 83 PRO A C 1
ATOM 695 O O . PRO A 1 83 ? -8.008 -0.296 -1.384 1.00 95.38 83 PRO A O 1
ATOM 698 N N . ASP A 1 84 ? -7.171 1.765 -1.706 1.00 96.50 84 ASP A N 1
ATOM 699 C CA . ASP A 1 84 ? -6.481 1.501 -2.966 1.00 96.50 84 ASP A CA 1
ATOM 700 C C . ASP A 1 84 ? -4.984 1.778 -2.795 1.00 96.50 84 ASP A C 1
ATOM 702 O O . ASP A 1 84 ? -4.571 2.893 -2.481 1.00 96.50 84 ASP A O 1
ATOM 706 N N . LEU A 1 85 ? -4.160 0.752 -3.015 1.00 96.56 85 LEU A N 1
ATOM 707 C CA . LEU A 1 85 ? -2.708 0.838 -2.871 1.00 96.56 85 LEU A CA 1
ATOM 708 C C . LEU A 1 85 ? -2.028 1.634 -3.994 1.00 96.56 85 LEU A C 1
ATOM 710 O O . LEU A 1 85 ? -0.842 1.926 -3.866 1.00 96.56 85 LEU A O 1
ATOM 714 N N . LEU A 1 86 ? -2.730 1.980 -5.074 1.00 97.12 86 LEU A N 1
ATOM 715 C CA . LEU A 1 86 ? -2.234 2.901 -6.104 1.00 97.12 86 LEU A CA 1
ATOM 716 C C . LEU A 1 86 ? -2.646 4.358 -5.859 1.00 97.12 86 LEU A C 1
ATOM 718 O O . LEU A 1 86 ? -2.189 5.249 -6.568 1.00 97.12 86 LEU A O 1
ATOM 722 N N . ASN A 1 87 ? -3.469 4.625 -4.845 1.00 95.88 87 ASN A N 1
ATOM 723 C CA . ASN A 1 87 ? -3.901 5.973 -4.507 1.00 95.88 87 ASN A CA 1
ATOM 724 C C . ASN A 1 87 ? -3.302 6.423 -3.169 1.00 95.88 87 ASN A C 1
ATOM 726 O O . ASN A 1 87 ? -3.917 6.297 -2.110 1.00 95.88 87 ASN A O 1
ATOM 730 N N . SER A 1 88 ? -2.100 7.000 -3.222 1.00 94.25 88 SER A N 1
ATOM 731 C CA . SER A 1 88 ? -1.417 7.523 -2.027 1.00 94.25 88 SER A CA 1
ATOM 732 C C . SER A 1 88 ? -2.081 8.764 -1.422 1.00 94.25 88 SER A C 1
ATOM 734 O O . SER A 1 88 ? -1.801 9.102 -0.277 1.00 94.25 88 SER A O 1
ATOM 736 N N . SER A 1 89 ? -2.939 9.468 -2.162 1.00 95.31 89 SER A N 1
ATOM 737 C CA . SER A 1 89 ? -3.562 10.709 -1.682 1.00 95.31 89 SER A CA 1
ATOM 738 C C . SER A 1 89 ? -4.827 10.468 -0.864 1.00 95.31 89 SER A C 1
ATOM 740 O O . SER A 1 89 ? -5.255 11.358 -0.132 1.00 95.31 89 SER A O 1
ATOM 742 N N . PHE A 1 90 ? -5.440 9.289 -0.988 1.00 96.88 90 PHE A N 1
ATOM 743 C CA . PHE A 1 90 ? -6.697 8.973 -0.327 1.00 96.88 90 PHE A CA 1
ATOM 744 C C . PHE A 1 90 ? -6.510 7.961 0.802 1.00 96.88 90 PHE A C 1
ATOM 746 O O . PHE A 1 90 ? -5.945 6.882 0.614 1.00 96.88 90 PHE A O 1
ATOM 753 N N . VAL A 1 91 ? -7.064 8.299 1.965 1.00 97.31 91 VAL A N 1
ATOM 754 C CA . VAL A 1 91 ? -7.212 7.401 3.110 1.00 97.31 91 VAL A CA 1
ATOM 755 C C . VAL A 1 91 ? -8.660 7.419 3.579 1.00 97.31 91 VAL A C 1
ATOM 757 O O . VAL A 1 91 ? -9.323 8.456 3.562 1.00 97.31 91 VAL A O 1
ATOM 760 N N . SER A 1 92 ? -9.147 6.268 4.027 1.00 96.94 92 SER A N 1
ATOM 761 C CA . SER A 1 92 ? -10.471 6.119 4.625 1.00 96.94 92 SER A CA 1
ATOM 762 C C . SER A 1 92 ? -10.353 5.814 6.120 1.00 96.94 92 SER A C 1
ATOM 764 O O . SER A 1 92 ? -9.432 5.088 6.513 1.00 96.94 92 SER A O 1
ATOM 766 N N . PRO A 1 93 ? -11.274 6.319 6.957 1.00 95.88 93 PRO A N 1
ATOM 767 C CA . PRO A 1 93 ? -11.311 5.971 8.370 1.00 95.88 93 PRO A CA 1
ATOM 768 C C . PRO A 1 93 ? -11.674 4.493 8.565 1.00 95.88 93 PRO A C 1
ATOM 770 O O . PRO A 1 93 ? -12.436 3.911 7.792 1.00 95.88 93 PRO A O 1
ATOM 773 N N . LEU A 1 94 ? -11.138 3.893 9.622 1.00 91.50 94 LEU A N 1
ATOM 774 C CA . LEU A 1 94 ? -11.497 2.560 10.091 1.00 91.50 94 LEU A CA 1
ATOM 775 C C . LEU A 1 94 ? -12.575 2.646 11.179 1.00 91.50 94 LEU A C 1
ATOM 777 O O . LEU A 1 94 ? -12.650 3.652 11.890 1.00 91.50 94 LEU A O 1
ATOM 781 N N . PRO A 1 95 ? -13.382 1.585 11.357 1.00 89.75 95 PRO A N 1
ATOM 782 C CA . PRO A 1 95 ? -14.286 1.480 12.496 1.00 89.75 95 PRO A CA 1
ATOM 783 C C . PRO A 1 95 ? -13.545 1.652 13.826 1.00 89.75 95 PRO A C 1
ATOM 785 O O . PRO A 1 95 ? -12.407 1.201 13.965 1.00 89.75 95 PRO A O 1
ATOM 788 N N . PHE A 1 96 ? -14.215 2.248 14.816 1.00 83.12 96 PHE A N 1
ATOM 789 C CA . PHE A 1 96 ? -13.641 2.500 16.144 1.00 83.12 96 PHE A CA 1
ATOM 790 C C . PHE A 1 96 ? -13.063 1.229 16.787 1.00 83.12 96 PHE A C 1
ATOM 792 O O . PHE A 1 96 ? -11.962 1.252 17.332 1.00 83.12 96 PHE A O 1
ATOM 799 N N . ASP A 1 97 ? -13.763 0.103 16.634 1.00 83.75 97 ASP A N 1
ATOM 800 C CA . ASP A 1 97 ? -13.376 -1.187 17.208 1.00 83.75 97 ASP A CA 1
ATOM 801 C C . ASP A 1 97 ? -12.548 -2.064 16.254 1.00 83.75 97 ASP A C 1
ATOM 803 O O . ASP A 1 97 ? -12.463 -3.273 16.450 1.00 83.75 97 ASP A O 1
ATOM 807 N N . PHE A 1 98 ? -11.938 -1.494 15.208 1.00 82.69 98 PHE A N 1
ATOM 808 C CA . PHE A 1 98 ? -11.142 -2.264 14.252 1.00 82.69 98 PHE A CA 1
ATOM 809 C C . PHE A 1 98 ? -9.915 -2.931 14.913 1.00 82.69 98 PHE A C 1
ATOM 811 O O . PHE A 1 98 ? -9.216 -2.280 15.689 1.00 82.69 98 PHE A O 1
ATOM 818 N N . PRO A 1 99 ? -9.548 -4.170 14.536 1.00 81.56 99 PRO A N 1
ATOM 819 C CA . PRO A 1 99 ? -10.366 -5.109 13.776 1.00 81.56 99 PRO A CA 1
ATOM 820 C C . PRO A 1 99 ? -11.518 -5.572 14.667 1.00 81.56 99 PRO A C 1
ATOM 822 O O . PRO A 1 99 ? -11.273 -5.936 15.822 1.00 81.56 99 PRO A O 1
ATOM 825 N N . ALA A 1 100 ? -12.749 -5.509 14.144 1.00 73.81 100 ALA A N 1
ATOM 826 C CA . ALA A 1 100 ? -13.929 -5.900 14.905 1.00 73.81 100 ALA A CA 1
ATOM 827 C C . ALA A 1 100 ? -13.704 -7.304 15.479 1.00 73.81 100 ALA A C 1
ATOM 829 O O . ALA A 1 100 ? -13.133 -8.168 14.811 1.00 73.81 100 ALA A O 1
ATOM 830 N N . ALA A 1 101 ? -14.065 -7.497 16.745 1.00 58.22 101 ALA A N 1
ATOM 831 C CA . ALA A 1 101 ? -14.112 -8.837 17.295 1.00 58.22 101 ALA A CA 1
ATOM 832 C C . ALA A 1 101 ? -15.295 -9.546 16.630 1.00 58.22 101 ALA A C 1
ATOM 834 O O . ALA A 1 101 ? -16.428 -9.104 16.817 1.00 58.22 101 ALA A O 1
ATOM 835 N N . ASP A 1 102 ? -15.009 -10.575 15.836 1.00 51.09 102 ASP A N 1
ATOM 836 C CA . ASP A 1 102 ? -16.007 -11.584 15.478 1.00 51.09 102 ASP A CA 1
ATOM 837 C C . ASP A 1 102 ? -16.513 -12.292 16.749 1.00 51.09 102 ASP A C 1
ATOM 839 O O . ASP A 1 102 ? -15.679 -12.554 17.658 1.00 51.09 102 ASP A O 1
#

Radius of gyration: 16.79 Å; chains: 1; bounding box: 34×36×51 Å

Foldseek 3Di:
DDDDDPLRQQVVVVVVVLCVVCVVPPPPPPVSDDDPDDDLPQQDPPPPDGDPVDDNCRSVQVVQLVVLVVVQSVVVVVQWHDPDSSDPPDIDGHPPCPVPDD

pLDDT: mean 83.81, std 11.86, range [51.09, 97.44]

InterPro domains:
  IPR008630 Glycosyltransferase 34 [PTHR31311] (14-89)